Protein AF-A0A9D1DTV3-F1 (afdb_monomer_lite)

Secondary structure (DSSP, 8-state):
-HHHHHHHHHHHHHHHHHHHHHHHHHHHHHHTT---HHHHHHHHHHHHHHHHHHGGGGHHHHHHHHHHHHTT-HHHHHHHHHHHHHHHHT-

Organism: NCBI:txid2840884

pLDDT: mean 93.45, std 7.0, range [58.34, 98.69]

Structure (mmCIF, N/CA/C/O backbone):
data_AF-A0A9D1DTV3-F1
#
_entry.id   AF-A0A9D1DTV3-F1
#
loop_
_atom_site.group_PDB
_atom_site.id
_atom_site.type_symbol
_atom_site.label_atom_id
_atom_site.label_alt_id
_atom_site.label_comp_id
_atom_site.label_asym_id
_atom_site.label_entity_id
_atom_site.label_seq_id
_atom_site.pdbx_PDB_ins_code
_atom_site.Cartn_x
_atom_site.Cartn_y
_atom_site.Cartn_z
_atom_site.occupancy
_atom_site.B_iso_or_equiv
_atom_site.auth_seq_id
_atom_site.auth_comp_id
_atom_site.auth_asym_id
_atom_site.auth_atom_id
_atom_site.pdbx_PDB_model_num
ATOM 1 N N . MET A 1 1 ? 18.670 4.811 -31.803 1.00 63.81 1 MET A N 1
ATOM 2 C CA . MET A 1 1 ? 19.051 3.855 -30.735 1.00 63.81 1 MET A CA 1
ATOM 3 C C . MET A 1 1 ? 19.645 4.521 -29.492 1.00 63.81 1 MET A C 1
ATOM 5 O O . MET A 1 1 ? 18.984 4.451 -28.470 1.00 63.81 1 MET A O 1
ATOM 9 N N . LYS A 1 2 ? 20.796 5.223 -29.537 1.00 76.19 2 LYS A N 1
ATOM 10 C CA . LYS A 1 2 ? 21.416 5.823 -28.323 1.00 76.19 2 LYS A CA 1
ATOM 11 C C . LYS A 1 2 ? 20.482 6.728 -27.495 1.00 76.19 2 LYS A C 1
ATOM 13 O O . LYS A 1 2 ? 20.452 6.600 -26.282 1.00 76.19 2 LYS A O 1
ATOM 18 N N . LYS A 1 3 ? 19.673 7.581 -28.142 1.00 85.12 3 LYS A N 1
ATOM 19 C CA . LYS A 1 3 ? 18.721 8.477 -27.454 1.00 85.12 3 LYS A CA 1
ATOM 20 C C . LYS A 1 3 ? 17.631 7.723 -26.675 1.00 85.12 3 LYS A C 1
ATOM 22 O O . LYS A 1 3 ? 17.321 8.111 -25.561 1.00 85.12 3 LYS A O 1
ATOM 27 N N . ILE A 1 4 ? 17.098 6.635 -27.236 1.00 86.69 4 ILE A N 1
ATOM 28 C CA . ILE A 1 4 ? 16.030 5.838 -26.607 1.00 86.69 4 ILE A CA 1
ATOM 29 C C . ILE A 1 4 ? 16.553 5.161 -25.337 1.00 86.69 4 ILE A C 1
ATOM 31 O O . ILE A 1 4 ? 15.922 5.250 -24.293 1.00 86.69 4 ILE A O 1
ATOM 35 N N . VAL A 1 5 ? 17.748 4.566 -25.403 1.00 87.75 5 VAL A N 1
ATOM 36 C CA . VAL A 1 5 ? 18.389 3.931 -24.239 1.00 87.75 5 VAL A CA 1
ATOM 37 C C . VAL A 1 5 ? 18.631 4.939 -23.111 1.00 87.75 5 VAL A C 1
ATOM 39 O O . VAL A 1 5 ? 18.433 4.617 -21.945 1.00 87.75 5 VAL A O 1
ATOM 42 N N . THR A 1 6 ? 19.033 6.170 -23.439 1.00 90.56 6 THR A N 1
ATOM 43 C CA . THR A 1 6 ? 19.222 7.224 -22.433 1.00 90.56 6 THR A CA 1
ATOM 44 C C . THR A 1 6 ? 17.913 7.632 -21.758 1.00 90.56 6 THR A C 1
ATOM 46 O O . THR A 1 6 ? 17.906 7.839 -20.549 1.00 90.56 6 THR A O 1
ATOM 49 N N . GLU A 1 7 ? 16.815 7.753 -22.507 1.00 92.44 7 GLU A N 1
ATOM 50 C CA . GLU A 1 7 ? 15.512 8.107 -21.927 1.00 92.44 7 GLU A CA 1
ATOM 51 C C . GLU A 1 7 ? 14.945 6.979 -21.055 1.00 92.44 7 GLU A C 1
ATOM 53 O O . GLU A 1 7 ? 14.463 7.258 -19.962 1.00 92.44 7 GLU A O 1
ATOM 58 N N . ILE A 1 8 ? 15.103 5.712 -21.459 1.00 89.19 8 ILE A N 1
ATOM 59 C CA . ILE A 1 8 ? 14.724 4.554 -20.629 1.00 89.19 8 ILE A CA 1
ATOM 60 C C . ILE A 1 8 ? 15.451 4.597 -19.280 1.00 89.19 8 ILE A C 1
ATOM 62 O O . ILE A 1 8 ? 14.806 4.553 -18.239 1.00 89.19 8 ILE A O 1
ATOM 66 N N . LYS A 1 9 ? 16.773 4.810 -19.282 1.00 90.50 9 LYS A N 1
ATOM 67 C CA . LYS A 1 9 ? 17.556 4.909 -18.039 1.00 90.50 9 LYS A CA 1
ATOM 68 C C . LYS A 1 9 ? 17.110 6.049 -17.126 1.00 90.50 9 LYS A C 1
ATOM 70 O O . LYS A 1 9 ? 17.157 5.924 -15.908 1.00 90.50 9 LYS A O 1
ATOM 75 N N . LYS A 1 10 ? 16.700 7.189 -17.692 1.00 92.75 10 LYS A N 1
ATOM 76 C CA . LYS A 1 10 ? 16.164 8.297 -16.886 1.00 92.75 10 LYS A CA 1
ATOM 77 C C . LYS A 1 10 ? 14.839 7.916 -16.236 1.00 92.75 10 LYS A C 1
ATOM 79 O O . LYS A 1 10 ? 14.628 8.274 -15.083 1.00 92.75 10 LYS A O 1
ATOM 84 N N . LEU A 1 11 ? 13.968 7.219 -16.967 1.00 89.38 11 LEU A N 1
ATOM 85 C CA . LEU A 1 11 ? 12.693 6.745 -16.437 1.00 89.38 11 LEU A CA 1
ATOM 86 C C . LEU A 1 11 ? 12.917 5.751 -15.297 1.00 89.38 11 LEU A C 1
ATOM 88 O O . LEU A 1 11 ? 12.343 5.954 -14.235 1.00 89.38 11 LEU A O 1
ATOM 92 N N . GLU A 1 12 ? 13.810 4.773 -15.467 1.00 87.69 12 GLU A N 1
ATOM 93 C CA . GLU A 1 12 ? 14.194 3.823 -14.408 1.00 87.69 12 GLU A CA 1
ATOM 94 C C . GLU A 1 12 ? 14.626 4.558 -13.128 1.00 87.69 12 GLU A C 1
ATOM 96 O O . GLU A 1 12 ? 14.069 4.330 -12.059 1.00 87.69 12 GLU A O 1
ATOM 101 N N . VAL A 1 13 ? 15.518 5.549 -13.247 1.00 90.81 13 VAL A N 1
ATOM 102 C CA . VAL A 1 13 ? 15.965 6.361 -12.099 1.00 90.81 13 VAL A CA 1
ATOM 103 C C . VAL A 1 13 ? 14.818 7.143 -11.445 1.00 90.81 13 VAL A C 1
ATOM 105 O O . VAL A 1 13 ? 14.814 7.337 -10.229 1.00 90.81 13 VAL A O 1
ATOM 108 N N . LEU A 1 14 ? 13.862 7.651 -12.226 1.00 90.88 14 LEU A N 1
ATOM 109 C CA . LEU A 1 14 ? 12.705 8.373 -11.686 1.00 90.88 14 LEU A CA 1
ATOM 110 C C . LEU A 1 14 ? 11.740 7.435 -10.958 1.00 90.88 14 LEU A C 1
ATOM 112 O O . LEU A 1 14 ? 11.221 7.806 -9.904 1.00 90.88 14 LEU A O 1
ATOM 116 N N . LEU A 1 15 ? 11.521 6.237 -11.494 1.00 88.81 15 LEU A N 1
ATOM 117 C CA . LEU A 1 15 ? 10.691 5.219 -10.863 1.00 88.81 15 LEU A CA 1
ATOM 118 C C . LEU A 1 15 ? 11.326 4.723 -9.553 1.00 88.81 15 LEU A C 1
ATOM 120 O O . LEU A 1 15 ? 10.639 4.695 -8.533 1.00 88.81 15 LEU A O 1
ATOM 124 N N . ASP A 1 16 ? 12.638 4.473 -9.528 1.00 89.75 16 ASP A N 1
ATOM 125 C CA . ASP A 1 16 ? 13.359 4.089 -8.306 1.00 89.75 16 ASP A CA 1
ATOM 126 C C . ASP A 1 16 ? 13.265 5.170 -7.220 1.00 89.75 16 ASP A C 1
ATOM 128 O O . ASP A 1 16 ? 13.039 4.876 -6.043 1.00 89.75 16 ASP A O 1
ATOM 132 N N . LYS A 1 17 ? 13.363 6.450 -7.607 1.00 93.56 17 LYS A N 1
ATOM 133 C CA . LYS A 1 17 ? 13.139 7.574 -6.683 1.00 93.56 17 LYS A CA 1
ATOM 134 C C . LYS A 1 17 ? 11.714 7.598 -6.143 1.00 93.56 17 LYS A C 1
ATOM 136 O O . LYS A 1 17 ? 11.534 7.843 -4.952 1.00 93.56 17 LYS A O 1
ATOM 141 N N . LYS A 1 18 ? 10.708 7.348 -6.989 1.00 92.69 18 LYS A N 1
ATOM 142 C CA . LYS A 1 18 ? 9.303 7.286 -6.556 1.00 92.69 18 LYS A CA 1
ATOM 143 C C . LYS A 1 18 ? 9.092 6.152 -5.549 1.00 92.69 18 LYS A C 1
ATOM 145 O O . LYS A 1 18 ? 8.432 6.375 -4.538 1.00 92.69 18 LYS A O 1
ATOM 150 N N . ILE A 1 19 ? 9.696 4.984 -5.778 1.00 93.75 19 ILE A N 1
ATOM 151 C CA . ILE A 1 19 ? 9.674 3.867 -4.822 1.00 93.75 19 ILE A CA 1
ATOM 152 C C . ILE A 1 19 ? 10.301 4.283 -3.490 1.00 93.75 19 ILE A C 1
ATOM 154 O O . ILE A 1 19 ? 9.707 4.030 -2.447 1.00 93.75 19 ILE A O 1
ATOM 158 N N . GLY A 1 20 ? 11.466 4.940 -3.512 1.00 95.44 20 GLY A N 1
ATOM 159 C CA . GLY A 1 20 ? 12.117 5.440 -2.296 1.00 95.44 20 GLY A CA 1
ATOM 160 C C . GLY A 1 20 ? 11.215 6.376 -1.487 1.00 95.44 20 GLY A C 1
ATOM 161 O O . GLY A 1 20 ? 11.009 6.153 -0.301 1.00 95.44 20 GLY A O 1
ATOM 162 N N . ILE A 1 21 ? 10.588 7.351 -2.151 1.00 96.50 21 ILE A N 1
ATOM 163 C CA . ILE A 1 21 ? 9.654 8.291 -1.507 1.00 96.50 21 ILE A CA 1
ATOM 164 C C . ILE A 1 21 ? 8.456 7.558 -0.885 1.00 96.50 21 ILE A C 1
ATOM 166 O O . ILE A 1 21 ? 8.025 7.903 0.213 1.00 96.50 21 ILE A O 1
ATOM 170 N N . LEU A 1 22 ? 7.907 6.550 -1.570 1.00 97.12 22 LEU A N 1
ATOM 171 C CA . LEU A 1 22 ? 6.785 5.774 -1.041 1.00 97.12 22 LEU A CA 1
ATOM 172 C C . LEU A 1 22 ? 7.193 4.898 0.145 1.00 97.12 22 LEU A C 1
ATOM 174 O O . LEU A 1 22 ? 6.414 4.791 1.085 1.00 97.12 22 LEU A O 1
ATOM 178 N N . LYS A 1 23 ? 8.405 4.330 0.144 1.00 97.31 23 LYS A N 1
ATOM 179 C CA . LYS A 1 23 ? 8.955 3.616 1.309 1.00 97.31 23 LYS A CA 1
ATOM 180 C C . LYS A 1 23 ? 9.023 4.528 2.528 1.00 97.31 23 LYS A C 1
ATOM 182 O O . LYS A 1 23 ? 8.409 4.214 3.542 1.00 97.31 23 LYS A O 1
ATOM 187 N N . ASP A 1 24 ? 9.640 5.699 2.382 1.00 98.12 24 ASP A N 1
ATOM 188 C CA . ASP A 1 24 ? 9.733 6.684 3.465 1.00 98.12 24 ASP A CA 1
ATOM 189 C C . ASP A 1 24 ? 8.341 7.103 3.969 1.00 98.12 24 ASP A C 1
ATOM 191 O O . ASP A 1 24 ? 8.125 7.303 5.167 1.00 98.12 24 ASP A O 1
ATOM 195 N N . LYS A 1 25 ? 7.366 7.222 3.056 1.00 98.19 25 LYS A N 1
ATOM 196 C CA . LYS A 1 25 ? 5.987 7.572 3.401 1.00 98.19 25 LYS A CA 1
ATOM 197 C C . LYS A 1 25 ? 5.275 6.465 4.179 1.00 98.19 25 LYS A C 1
ATOM 199 O O . LYS A 1 25 ? 4.603 6.774 5.163 1.00 98.19 25 LYS A O 1
ATOM 204 N N . VAL A 1 26 ? 5.419 5.209 3.760 1.00 98.38 26 VAL A N 1
ATOM 205 C CA . VAL A 1 26 ? 4.868 4.046 4.472 1.00 98.38 26 VAL A CA 1
ATOM 206 C C . VAL A 1 26 ? 5.477 3.946 5.867 1.00 98.38 26 VAL A C 1
ATOM 208 O O . VAL A 1 26 ? 4.736 3.877 6.848 1.00 98.38 26 VAL A O 1
ATOM 211 N N . ASP A 1 27 ? 6.802 4.049 5.972 1.00 98.44 27 ASP A N 1
ATOM 212 C CA . ASP A 1 27 ? 7.508 4.023 7.253 1.00 98.44 27 ASP A CA 1
ATOM 213 C C . ASP A 1 27 ? 7.029 5.149 8.174 1.00 98.44 27 ASP A C 1
ATOM 215 O O . ASP A 1 27 ? 6.797 4.928 9.367 1.00 98.44 27 ASP A O 1
ATOM 219 N N . TYR A 1 28 ? 6.824 6.352 7.628 1.00 98.38 28 TYR A N 1
ATOM 220 C CA . TYR A 1 28 ? 6.282 7.484 8.371 1.00 98.38 28 TYR A CA 1
ATOM 221 C C . TYR A 1 28 ? 4.861 7.220 8.887 1.00 98.38 28 TYR A C 1
ATOM 223 O O . TYR A 1 28 ? 4.605 7.457 10.070 1.00 98.38 28 TYR A O 1
ATOM 231 N N . ILE A 1 29 ? 3.956 6.718 8.038 1.00 98.44 29 ILE A N 1
ATOM 232 C CA . ILE A 1 29 ? 2.568 6.392 8.409 1.00 98.44 29 ILE A CA 1
ATOM 233 C C . ILE A 1 29 ? 2.547 5.394 9.570 1.00 98.44 29 ILE A C 1
ATOM 235 O O . ILE A 1 29 ? 1.926 5.663 10.602 1.00 98.44 29 ILE A O 1
ATOM 239 N N . ILE A 1 30 ? 3.273 4.282 9.424 1.00 98.25 30 ILE A N 1
ATOM 240 C CA . ILE A 1 30 ? 3.294 3.189 10.402 1.00 98.25 30 ILE A CA 1
ATOM 241 C C . ILE A 1 30 ? 3.952 3.651 11.708 1.00 98.25 30 ILE A C 1
ATOM 243 O O . ILE A 1 30 ? 3.382 3.486 12.789 1.00 98.25 30 ILE A O 1
ATOM 247 N N . SER A 1 31 ? 5.123 4.291 11.628 1.00 98.19 31 SER A N 1
ATOM 248 C CA . SER A 1 31 ? 5.886 4.715 12.813 1.00 98.19 31 SER A CA 1
ATOM 249 C C . SER A 1 31 ? 5.154 5.768 13.642 1.00 98.19 31 SER A C 1
ATOM 251 O O . SER A 1 31 ? 5.254 5.771 14.869 1.00 98.19 31 SER A O 1
ATOM 253 N N . ASN A 1 32 ? 4.393 6.650 12.989 1.00 98.12 32 ASN A N 1
ATOM 254 C CA . ASN A 1 32 ? 3.592 7.673 13.665 1.00 98.12 32 ASN A CA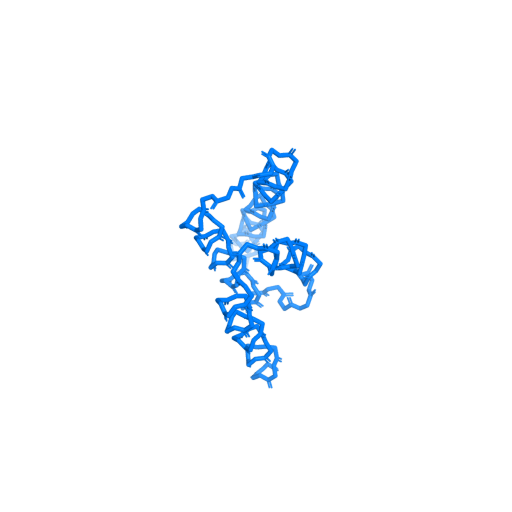 1
ATOM 255 C C . ASN A 1 32 ? 2.178 7.195 14.007 1.00 98.12 32 ASN A C 1
ATOM 257 O O . ASN A 1 32 ? 1.396 7.973 14.553 1.00 98.12 32 ASN A O 1
ATOM 261 N N . LYS A 1 33 ? 1.852 5.930 13.714 1.00 97.75 33 LYS A N 1
ATOM 262 C CA . LYS A 1 33 ? 0.531 5.334 13.926 1.00 97.75 33 LYS A CA 1
ATOM 263 C C . LYS A 1 33 ? -0.595 6.203 13.353 1.00 97.75 33 LYS A C 1
ATOM 265 O O . LYS A 1 33 ? -1.595 6.463 14.026 1.00 97.75 33 LYS A O 1
ATOM 270 N N . MET A 1 34 ? -0.392 6.719 12.143 1.00 98.00 34 MET A N 1
ATOM 271 C CA . MET A 1 34 ? -1.377 7.577 11.496 1.00 98.00 34 MET A CA 1
ATOM 272 C C . MET A 1 34 ? -2.669 6.799 11.253 1.00 98.00 34 MET A C 1
ATOM 274 O O . MET A 1 34 ? -2.649 5.742 10.643 1.00 98.00 34 MET A O 1
ATOM 278 N N . SER A 1 35 ? -3.801 7.354 11.678 1.00 96.94 35 SER A N 1
ATOM 279 C CA . SER A 1 35 ? -5.127 6.753 11.486 1.00 96.94 35 SER A CA 1
ATOM 280 C C . SER A 1 35 ? -5.976 7.469 10.432 1.00 96.94 35 SER A C 1
ATOM 282 O O . SER A 1 35 ? -7.149 7.141 10.252 1.00 96.94 35 SER A O 1
ATOM 284 N N . ASP A 1 36 ? -5.406 8.458 9.733 1.00 98.00 36 ASP A N 1
ATOM 285 C CA . ASP A 1 36 ? -6.091 9.127 8.629 1.00 98.00 36 ASP A CA 1
ATOM 286 C C . ASP A 1 36 ? -6.204 8.175 7.437 1.00 98.00 36 ASP A C 1
ATOM 288 O O . ASP A 1 36 ? -5.254 7.964 6.680 1.00 98.00 36 ASP A O 1
ATOM 292 N N . LYS A 1 37 ? -7.404 7.618 7.272 1.00 98.00 37 LYS A N 1
ATOM 293 C CA . LYS A 1 37 ? -7.725 6.688 6.195 1.00 98.00 37 LYS A CA 1
ATOM 294 C C . LYS A 1 37 ? -7.421 7.256 4.815 1.00 98.00 37 LYS A C 1
ATOM 296 O O . LYS A 1 37 ? -6.896 6.533 3.984 1.00 98.00 37 LYS A O 1
ATOM 301 N N . LYS A 1 38 ? -7.712 8.539 4.568 1.00 98.00 38 LYS A N 1
ATOM 302 C CA . LYS A 1 38 ? -7.535 9.124 3.231 1.00 98.00 38 LYS A CA 1
ATOM 303 C C . LYS A 1 38 ? -6.070 9.142 2.830 1.00 98.00 38 LYS A C 1
ATOM 305 O O . LYS A 1 38 ? -5.750 8.891 1.676 1.00 98.00 38 LYS A O 1
ATOM 310 N N . GLU A 1 39 ? -5.191 9.427 3.785 1.00 98.00 39 GLU A N 1
ATOM 311 C CA . GLU A 1 39 ? -3.751 9.439 3.542 1.00 98.00 39 GLU A CA 1
ATOM 312 C C . GLU A 1 39 ? -3.208 8.027 3.277 1.00 98.00 39 GLU A C 1
ATOM 314 O O . GLU A 1 39 ? -2.354 7.835 2.406 1.00 98.00 39 GLU A O 1
ATOM 319 N N . ILE A 1 40 ? -3.721 7.033 4.007 1.00 98.50 40 ILE A N 1
ATOM 320 C CA . ILE A 1 40 ? -3.352 5.624 3.832 1.00 98.50 40 ILE A CA 1
ATOM 321 C C . ILE A 1 40 ? -3.836 5.108 2.477 1.00 98.50 40 ILE A C 1
ATOM 323 O O . ILE A 1 40 ? -3.032 4.580 1.714 1.00 98.50 40 ILE A O 1
ATOM 327 N N . GLU A 1 41 ? -5.114 5.310 2.155 1.00 98.50 41 GLU A N 1
ATOM 328 C CA . GLU A 1 41 ? -5.735 4.915 0.885 1.00 98.50 41 GLU A CA 1
ATOM 329 C C . GLU A 1 41 ? -5.019 5.576 -0.299 1.00 98.50 41 GLU A C 1
ATOM 331 O O . GLU A 1 41 ? -4.593 4.891 -1.224 1.00 98.50 41 GLU A O 1
ATOM 336 N N . PHE A 1 42 ? -4.739 6.881 -0.214 1.00 98.19 42 PHE A N 1
ATOM 337 C CA . PHE A 1 42 ? -3.958 7.583 -1.234 1.00 98.19 42 PHE A CA 1
ATOM 338 C C . PHE A 1 42 ? -2.558 6.981 -1.418 1.00 98.19 42 PHE A C 1
ATOM 340 O O . PHE A 1 42 ? -2.060 6.869 -2.541 1.00 98.19 42 PHE A O 1
ATOM 347 N N . THR A 1 43 ? -1.898 6.584 -0.329 1.00 98.19 43 THR A N 1
ATOM 348 C CA . THR A 1 43 ? -0.573 5.956 -0.406 1.00 98.19 43 THR A CA 1
ATOM 349 C C . THR A 1 43 ? -0.662 4.544 -0.999 1.00 98.19 43 THR A C 1
ATOM 351 O O . THR A 1 43 ? 0.172 4.195 -1.835 1.00 98.19 43 THR A O 1
ATOM 354 N N . LEU A 1 44 ? -1.688 3.760 -0.644 1.00 98.06 44 LEU A N 1
ATOM 355 C CA . LEU A 1 44 ? -1.964 2.443 -1.230 1.00 98.06 44 LEU A CA 1
ATOM 356 C C . LEU A 1 44 ? -2.230 2.534 -2.736 1.00 98.06 44 LEU A C 1
ATOM 358 O O . LEU A 1 44 ? -1.626 1.769 -3.487 1.00 98.06 44 LEU A O 1
ATOM 362 N N . ASP A 1 45 ? -3.042 3.493 -3.187 1.00 97.12 45 ASP A N 1
ATOM 363 C CA . ASP A 1 45 ? -3.310 3.740 -4.612 1.00 97.12 45 ASP A CA 1
ATOM 364 C C . ASP A 1 45 ? -2.008 4.022 -5.377 1.00 97.12 45 ASP A C 1
ATOM 366 O O . ASP A 1 45 ? -1.731 3.428 -6.420 1.00 97.12 45 ASP A O 1
ATOM 370 N N . ASN A 1 46 ? -1.141 4.873 -4.817 1.00 96.19 46 ASN A N 1
ATOM 371 C CA . ASN A 1 46 ? 0.148 5.193 -5.435 1.00 96.19 46 ASN A CA 1
ATOM 372 C C . ASN A 1 46 ? 1.093 3.986 -5.524 1.00 96.19 46 ASN A C 1
ATOM 374 O O . ASN A 1 46 ? 1.920 3.928 -6.441 1.00 96.19 46 ASN A O 1
ATOM 378 N N . ILE A 1 47 ? 1.019 3.053 -4.571 1.00 96.38 47 ILE A N 1
ATOM 379 C CA . ILE A 1 47 ? 1.799 1.811 -4.610 1.00 9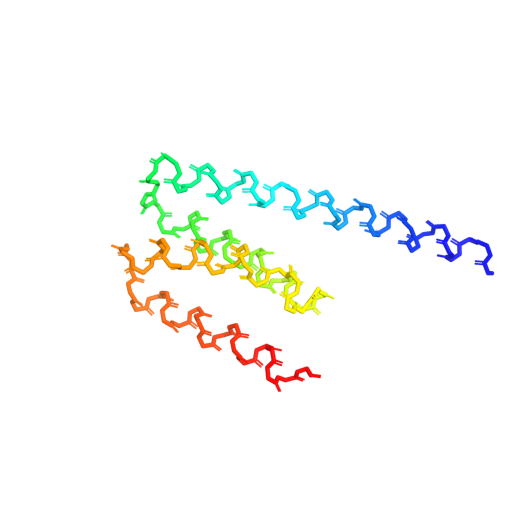6.38 47 ILE A CA 1
ATOM 380 C C . ILE A 1 47 ? 1.183 0.836 -5.621 1.00 96.38 47 ILE A C 1
ATOM 382 O O . ILE A 1 47 ? 1.929 0.243 -6.398 1.00 96.38 47 ILE A O 1
ATOM 386 N N . LEU A 1 48 ? -0.147 0.706 -5.672 1.00 93.94 48 LEU A N 1
ATOM 387 C CA . LEU A 1 48 ? -0.862 -0.117 -6.657 1.00 93.94 48 LEU A CA 1
ATOM 388 C C . LEU A 1 48 ? -0.532 0.283 -8.093 1.00 93.94 48 LEU A C 1
ATOM 390 O O . LEU A 1 48 ? -0.226 -0.580 -8.915 1.00 93.94 48 LEU A O 1
ATOM 394 N N . ASP A 1 49 ? -0.476 1.583 -8.378 1.00 91.75 49 ASP A N 1
ATOM 395 C CA . ASP A 1 49 ? -0.019 2.092 -9.673 1.00 91.75 49 ASP A CA 1
ATOM 396 C C . ASP A 1 49 ? 1.373 1.561 -10.045 1.00 91.75 49 ASP A C 1
ATOM 398 O O . ASP A 1 49 ? 1.660 1.313 -11.216 1.00 91.75 49 ASP A O 1
ATOM 402 N N . LEU A 1 50 ? 2.259 1.361 -9.064 1.00 90.81 50 LEU A N 1
ATOM 403 C CA . LEU A 1 50 ? 3.586 0.788 -9.292 1.00 90.81 50 LEU A CA 1
ATOM 404 C C . LEU A 1 50 ? 3.568 -0.732 -9.435 1.00 90.81 50 LEU A C 1
ATOM 406 O O . LEU A 1 50 ? 4.429 -1.257 -10.141 1.00 90.81 50 LEU A O 1
ATOM 410 N N . VAL A 1 51 ? 2.60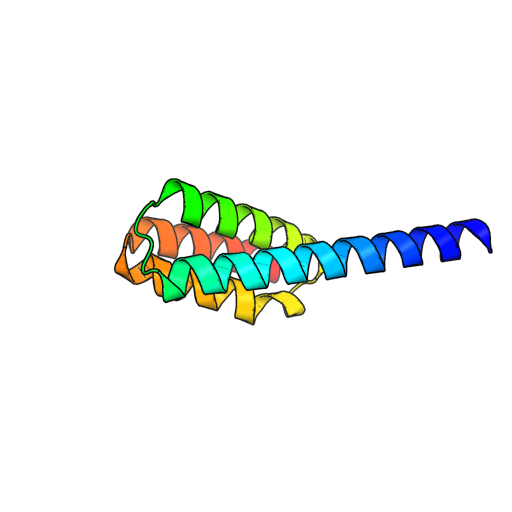0 -1.442 -8.851 1.00 90.12 51 VAL A N 1
ATOM 411 C CA . VAL A 1 51 ? 2.415 -2.890 -9.064 1.00 90.12 51 VAL A CA 1
ATOM 412 C C . VAL A 1 51 ? 2.207 -3.181 -10.554 1.00 90.12 51 VAL A C 1
ATOM 414 O O . VAL A 1 51 ? 2.785 -4.132 -11.093 1.00 90.12 51 VAL A O 1
ATOM 417 N N . TYR A 1 52 ? 1.500 -2.307 -11.276 1.00 81.75 52 TYR A N 1
ATOM 418 C CA . TYR A 1 52 ? 1.356 -2.402 -12.734 1.00 81.75 52 TYR A CA 1
ATOM 419 C C . TYR A 1 52 ? 2.683 -2.340 -13.503 1.00 81.75 52 TYR A C 1
ATOM 421 O O . TYR A 1 52 ? 2.786 -2.944 -14.569 1.00 81.75 52 TYR A O 1
ATOM 429 N N . TRP A 1 53 ? 3.733 -1.725 -12.961 1.00 81.00 53 TRP A N 1
ATOM 430 C CA . TRP A 1 53 ? 5.034 -1.620 -13.634 1.00 81.00 53 TRP A CA 1
ATOM 431 C C . TRP A 1 53 ? 6.073 -2.605 -13.096 1.00 81.00 53 TRP A C 1
ATOM 433 O O . TRP A 1 53 ? 6.793 -3.224 -13.872 1.00 81.00 53 TRP A O 1
ATOM 443 N N . TYR A 1 54 ? 6.119 -2.789 -11.778 1.00 84.25 54 TYR A N 1
ATOM 444 C CA . TYR A 1 54 ? 7.142 -3.577 -11.086 1.00 84.25 54 TYR A CA 1
ATOM 445 C C . TYR A 1 54 ? 6.698 -4.993 -10.714 1.00 84.25 54 TYR A C 1
ATOM 447 O O . TYR A 1 54 ? 7.543 -5.810 -10.337 1.00 84.25 54 TYR A O 1
ATOM 455 N N . GLY A 1 55 ? 5.400 -5.293 -10.823 1.00 84.81 55 GLY A N 1
ATOM 456 C CA . GLY A 1 55 ? 4.836 -6.583 -10.434 1.00 84.81 55 GLY A CA 1
ATOM 457 C C . GLY A 1 55 ? 5.109 -6.888 -8.963 1.00 84.81 55 GLY A C 1
ATOM 458 O O . GLY A 1 55 ? 4.999 -6.013 -8.102 1.00 84.81 55 GLY A O 1
ATOM 459 N N . GLU A 1 56 ? 5.517 -8.122 -8.679 1.00 86.06 56 GLU A N 1
ATOM 460 C CA . GLU A 1 56 ? 5.763 -8.580 -7.309 1.00 86.06 56 GLU A CA 1
ATOM 461 C C . GLU A 1 56 ? 6.947 -7.893 -6.603 1.00 86.06 56 GLU A C 1
ATOM 463 O O . GLU A 1 56 ? 7.043 -7.967 -5.383 1.00 86.06 56 GLU A O 1
ATOM 468 N N . ASN A 1 57 ? 7.813 -7.149 -7.303 1.00 88.44 57 ASN A N 1
ATOM 469 C CA . ASN A 1 57 ? 8.964 -6.487 -6.666 1.00 88.44 57 ASN A CA 1
ATOM 470 C C . ASN A 1 57 ? 8.573 -5.401 -5.646 1.00 88.44 57 ASN A C 1
ATOM 472 O O . ASN A 1 57 ? 9.392 -5.018 -4.812 1.00 88.44 57 ASN A O 1
ATOM 476 N N . ILE A 1 58 ? 7.342 -4.882 -5.712 1.00 91.81 58 ILE A N 1
ATOM 477 C CA . ILE A 1 58 ? 6.822 -3.879 -4.768 1.00 91.81 58 ILE A CA 1
ATOM 478 C C . ILE A 1 58 ? 5.880 -4.490 -3.716 1.00 91.81 58 ILE A C 1
ATOM 480 O O . ILE A 1 58 ? 5.348 -3.774 -2.868 1.00 91.81 58 ILE A O 1
ATOM 484 N N . ARG A 1 59 ? 5.693 -5.818 -3.749 1.00 93.50 59 ARG A N 1
ATOM 485 C CA . ARG A 1 59 ? 4.756 -6.565 -2.899 1.00 93.50 59 ARG A CA 1
ATOM 486 C C . ARG A 1 59 ? 4.960 -6.284 -1.417 1.00 93.50 59 ARG A C 1
ATOM 488 O O . ARG A 1 59 ? 4.002 -5.976 -0.722 1.00 93.50 59 ARG A O 1
ATOM 495 N N . GLU A 1 60 ? 6.198 -6.362 -0.940 1.00 95.31 60 GLU A N 1
ATOM 496 C CA . GLU A 1 60 ? 6.506 -6.163 0.482 1.00 95.31 60 GLU A CA 1
ATOM 497 C C . GLU A 1 60 ? 6.119 -4.762 0.967 1.00 95.31 60 GLU A C 1
ATOM 499 O O . GLU A 1 60 ? 5.558 -4.616 2.052 1.00 95.31 60 GLU A O 1
ATOM 504 N N . LEU A 1 61 ? 6.362 -3.735 0.145 1.00 96.50 61 LEU A N 1
ATOM 505 C CA . LEU A 1 61 ? 5.978 -2.362 0.469 1.00 96.50 61 LEU A CA 1
ATOM 506 C C . LEU A 1 61 ? 4.455 -2.219 0.541 1.00 96.50 61 LEU A C 1
ATOM 508 O O . LEU A 1 61 ? 3.937 -1.624 1.483 1.00 96.50 61 LEU A O 1
ATOM 512 N N . TYR A 1 62 ? 3.751 -2.783 -0.442 1.00 97.31 62 TYR A N 1
ATOM 513 C CA . TYR A 1 62 ? 2.294 -2.759 -0.488 1.00 97.31 62 TYR A CA 1
ATOM 514 C C . TYR A 1 62 ? 1.677 -3.433 0.744 1.00 97.31 62 TYR A C 1
ATOM 516 O O . TYR A 1 62 ? 0.888 -2.816 1.458 1.00 97.31 62 TYR A O 1
ATOM 524 N N . TYR A 1 63 ? 2.097 -4.666 1.043 1.00 97.62 63 TYR A N 1
ATOM 525 C CA . TYR A 1 63 ? 1.557 -5.421 2.172 1.00 97.62 63 TYR A CA 1
ATOM 526 C C . TYR A 1 63 ? 1.935 -4.823 3.530 1.00 97.62 63 TYR A C 1
ATOM 528 O O . TYR A 1 63 ? 1.132 -4.900 4.451 1.00 97.62 63 TYR A O 1
ATOM 536 N N . SER A 1 64 ? 3.093 -4.167 3.662 1.00 97.88 64 SER A N 1
ATOM 537 C CA . SER A 1 64 ? 3.453 -3.473 4.910 1.00 97.88 6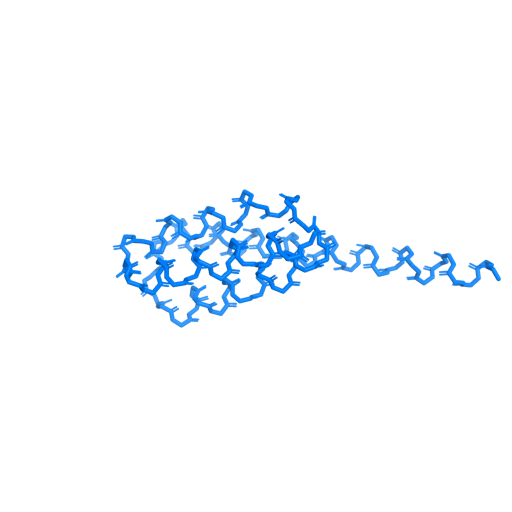4 SER A CA 1
ATOM 538 C C . SER A 1 64 ? 2.422 -2.406 5.286 1.00 97.88 64 SER A C 1
ATOM 540 O O . SER A 1 64 ? 1.997 -2.332 6.438 1.00 97.88 64 SER A O 1
ATOM 542 N N . LEU A 1 65 ? 1.987 -1.600 4.311 1.00 98.50 65 LEU A N 1
ATOM 543 C CA . LEU A 1 65 ? 0.953 -0.595 4.546 1.00 98.50 65 LEU A CA 1
ATOM 544 C C . LEU A 1 65 ? -0.441 -1.222 4.671 1.00 98.50 65 LEU A C 1
ATOM 546 O O . LEU A 1 65 ? -1.230 -0.783 5.503 1.00 98.50 65 LEU A O 1
ATOM 550 N N . LEU A 1 66 ? -0.744 -2.243 3.866 1.00 98.50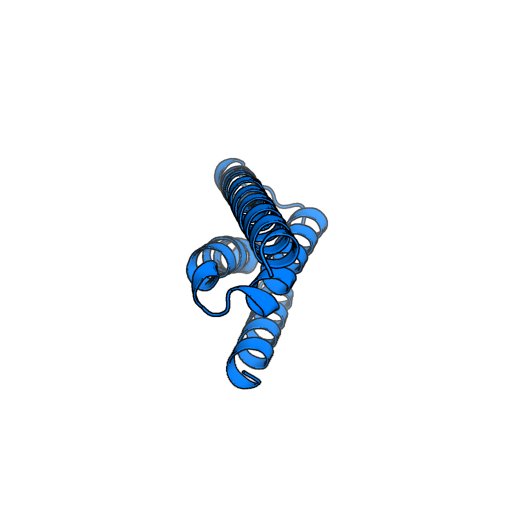 66 LEU A N 1
ATOM 551 C CA . LEU A 1 66 ? -2.042 -2.913 3.876 1.00 98.50 66 LEU A CA 1
ATOM 552 C C . LEU A 1 66 ? -2.336 -3.592 5.219 1.00 98.50 66 LEU A C 1
ATOM 554 O O . LEU A 1 66 ? -3.418 -3.408 5.766 1.00 98.50 66 LEU A O 1
ATOM 558 N N . GLU A 1 67 ? -1.377 -4.343 5.764 1.00 98.50 67 GLU A N 1
ATOM 559 C CA . GLU A 1 67 ? -1.528 -5.015 7.059 1.00 98.50 67 GLU A CA 1
ATOM 560 C C . GLU A 1 67 ? -1.710 -4.001 8.187 1.00 98.50 67 GLU A C 1
ATOM 562 O O . GLU A 1 67 ? -2.584 -4.166 9.032 1.00 98.50 67 GLU A O 1
ATOM 567 N N . TYR A 1 68 ? -0.967 -2.892 8.149 1.00 98.56 68 TYR A N 1
ATOM 568 C CA . TYR A 1 68 ? -1.208 -1.783 9.067 1.00 98.56 68 TYR A CA 1
ATOM 569 C C . TYR A 1 68 ? -2.625 -1.201 8.909 1.00 98.56 68 TYR A C 1
ATOM 571 O O . TYR A 1 68 ? -3.281 -0.865 9.896 1.00 98.56 68 TYR A O 1
ATOM 579 N N . TYR A 1 69 ? -3.127 -1.101 7.676 1.00 98.69 69 TYR A N 1
ATOM 580 C CA . TYR A 1 69 ? -4.459 -0.566 7.413 1.00 98.69 69 TYR A CA 1
ATOM 581 C C . TYR A 1 69 ? -5.590 -1.491 7.885 1.00 98.69 69 TYR A C 1
ATOM 583 O O . TYR A 1 69 ? -6.638 -0.988 8.295 1.00 98.69 69 TYR A O 1
ATOM 591 N N . LYS A 1 70 ? -5.380 -2.816 7.914 1.00 98.50 70 LYS A N 1
ATOM 592 C CA . LYS A 1 70 ? -6.359 -3.793 8.435 1.00 98.50 70 LYS A CA 1
ATOM 593 C C . LYS A 1 70 ? -6.754 -3.514 9.888 1.00 98.50 70 LYS A C 1
ATOM 595 O O . LYS A 1 70 ? -7.920 -3.692 10.240 1.00 98.50 70 LYS A O 1
ATOM 600 N N . ASP A 1 71 ? -5.825 -3.009 10.702 1.00 97.75 71 ASP A N 1
ATOM 601 C CA . ASP A 1 71 ? -6.091 -2.617 12.095 1.00 97.75 71 ASP A CA 1
ATOM 602 C C . ASP A 1 71 ? -6.965 -1.351 12.217 1.00 97.75 71 ASP A C 1
ATOM 604 O O . ASP A 1 71 ? -7.506 -1.064 13.288 1.00 97.75 71 ASP A O 1
ATOM 608 N N . ILE A 1 72 ? -7.107 -0.577 11.136 1.00 97.88 72 ILE A N 1
ATOM 609 C CA . ILE A 1 72 ? -7.840 0.697 11.096 1.00 97.88 72 ILE A CA 1
ATOM 610 C C . ILE A 1 72 ? -9.191 0.525 10.398 1.00 97.88 72 ILE A C 1
ATOM 612 O O . ILE A 1 72 ? -10.221 0.942 10.931 1.00 97.88 72 ILE A O 1
ATOM 616 N N . ASP A 1 73 ? -9.198 -0.074 9.207 1.00 98.25 73 ASP A N 1
ATOM 617 C CA . ASP A 1 73 ? -10.406 -0.433 8.470 1.00 98.25 73 ASP A CA 1
ATOM 618 C C . ASP A 1 73 ? -10.200 -1.739 7.700 1.00 98.25 73 ASP A C 1
ATOM 620 O O . ASP A 1 73 ? -9.760 -1.762 6.549 1.00 98.25 73 ASP A O 1
ATOM 624 N N . LEU A 1 74 ? -10.580 -2.836 8.354 1.00 97.94 74 LEU A N 1
ATOM 625 C CA . LEU A 1 74 ? -10.504 -4.182 7.802 1.00 97.94 74 LEU A CA 1
ATOM 626 C C . LEU A 1 74 ? -11.246 -4.319 6.468 1.00 97.94 74 LEU A C 1
ATOM 628 O O . LEU A 1 74 ? -10.744 -4.961 5.554 1.00 97.94 74 LEU A O 1
ATOM 632 N N . LYS A 1 75 ? -12.428 -3.706 6.333 1.00 98.12 75 LYS A N 1
ATOM 633 C CA . LYS A 1 75 ? -13.236 -3.871 5.121 1.00 98.12 75 LYS A CA 1
ATOM 634 C C . LYS A 1 75 ? -12.561 -3.193 3.932 1.00 98.12 75 LYS A C 1
ATOM 636 O O . LYS A 1 75 ? -12.445 -3.807 2.876 1.00 98.12 75 LYS A O 1
ATOM 641 N N . SER A 1 76 ? -12.125 -1.944 4.105 1.00 97.94 76 SER A N 1
ATOM 642 C CA . SER A 1 76 ? -11.396 -1.234 3.052 1.00 97.94 76 SER A CA 1
ATOM 643 C C . SER A 1 76 ? -10.100 -1.967 2.701 1.00 97.94 76 SER A C 1
ATOM 645 O O . SER A 1 76 ? -9.802 -2.134 1.522 1.00 97.94 76 SER A O 1
ATOM 647 N N . ALA A 1 77 ? -9.346 -2.439 3.697 1.00 98.38 77 ALA A N 1
ATOM 648 C CA . ALA A 1 77 ? -8.118 -3.190 3.460 1.00 98.38 77 ALA A CA 1
ATOM 649 C C . ALA A 1 77 ? -8.367 -4.501 2.685 1.00 98.38 77 ALA A C 1
ATOM 651 O O . ALA A 1 77 ? -7.649 -4.782 1.731 1.00 98.38 77 ALA A O 1
ATOM 652 N N . ASP A 1 78 ? -9.416 -5.263 3.006 1.00 98.44 78 ASP A N 1
ATOM 653 C CA . ASP A 1 78 ? -9.777 -6.475 2.255 1.00 98.44 78 ASP A CA 1
ATOM 654 C C . ASP A 1 78 ? -10.126 -6.171 0.786 1.00 98.44 78 ASP A C 1
ATOM 656 O O . ASP A 1 78 ? -9.832 -6.965 -0.111 1.00 98.44 78 ASP A O 1
ATOM 660 N N . ASP A 1 79 ? -10.765 -5.030 0.515 1.00 98.38 79 ASP A N 1
ATOM 661 C CA . ASP A 1 79 ? -11.079 -4.607 -0.852 1.00 98.38 79 ASP A CA 1
ATOM 662 C C . ASP A 1 79 ? -9.809 -4.206 -1.628 1.00 98.38 79 ASP A C 1
ATOM 664 O O . ASP A 1 79 ? -9.669 -4.556 -2.802 1.00 98.38 79 ASP A O 1
ATOM 668 N N . TYR A 1 80 ? -8.842 -3.570 -0.961 1.00 98.00 80 TYR A N 1
ATOM 669 C CA . TYR A 1 80 ? -7.506 -3.320 -1.508 1.00 98.00 80 TYR A CA 1
ATOM 670 C C . TYR A 1 80 ? -6.748 -4.624 -1.802 1.00 98.00 80 TYR A C 1
ATOM 672 O O . TYR A 1 80 ? -6.175 -4.766 -2.882 1.00 98.00 80 TYR A O 1
ATOM 680 N N . GLU A 1 81 ? -6.786 -5.600 -0.889 1.00 97.56 81 GLU A N 1
ATOM 681 C CA . GLU A 1 81 ? -6.127 -6.897 -1.077 1.00 97.56 81 GLU A CA 1
ATOM 682 C C . GLU A 1 81 ? -6.638 -7.622 -2.328 1.00 97.56 81 GLU A C 1
ATOM 684 O O . GLU A 1 81 ? -5.841 -8.116 -3.128 1.00 97.56 81 GLU A O 1
ATOM 689 N N . LYS A 1 82 ? -7.960 -7.635 -2.540 1.00 96.81 82 LYS A N 1
ATOM 690 C CA . LYS A 1 82 ? -8.562 -8.195 -3.760 1.00 96.81 82 LYS A CA 1
ATOM 691 C C . LYS A 1 82 ? -8.058 -7.478 -5.006 1.00 96.81 82 LYS A C 1
ATOM 693 O O . LYS A 1 82 ? -7.628 -8.143 -5.941 1.00 96.81 82 LYS A O 1
ATOM 698 N N . LEU A 1 83 ? -8.040 -6.143 -4.991 1.00 95.12 83 LEU A N 1
ATOM 699 C CA . LEU A 1 83 ? -7.561 -5.351 -6.124 1.00 95.12 83 LEU A CA 1
ATOM 700 C C . LEU A 1 83 ? -6.100 -5.674 -6.471 1.00 95.12 83 LEU A C 1
ATOM 702 O O . LEU A 1 83 ? -5.763 -5.815 -7.643 1.00 95.12 83 LEU A O 1
ATOM 706 N N . TYR A 1 84 ? -5.231 -5.831 -5.469 1.00 95.12 84 TYR A N 1
ATOM 707 C CA . TYR A 1 84 ? -3.846 -6.250 -5.692 1.00 95.12 84 TYR A CA 1
ATOM 708 C C . TYR A 1 84 ? -3.760 -7.628 -6.357 1.00 95.12 84 TYR A C 1
ATOM 710 O O . TYR A 1 84 ? -3.004 -7.810 -7.314 1.00 95.12 84 TYR A O 1
ATOM 718 N N . LEU A 1 85 ? -4.531 -8.595 -5.856 1.00 94.06 85 LEU A N 1
ATOM 719 C CA . LEU A 1 85 ? -4.553 -9.951 -6.397 1.00 94.06 85 LEU A CA 1
ATOM 720 C C . LEU A 1 85 ? -5.080 -9.978 -7.832 1.00 94.06 85 LEU A C 1
ATOM 722 O O . LEU A 1 85 ? -4.495 -10.669 -8.662 1.00 94.06 85 LEU A O 1
ATOM 726 N N . ASP A 1 86 ? -6.119 -9.206 -8.141 1.00 92.88 86 ASP A N 1
ATOM 727 C CA . ASP A 1 86 ? -6.644 -9.078 -9.502 1.00 92.88 86 ASP A CA 1
ATOM 728 C C . ASP A 1 86 ? -5.551 -8.555 -10.453 1.00 92.88 86 ASP A C 1
ATOM 730 O O . ASP A 1 86 ? -5.286 -9.166 -11.485 1.00 92.88 86 ASP A O 1
ATOM 734 N N . ILE A 1 87 ? -4.804 -7.516 -10.054 1.00 90.81 87 ILE A N 1
ATOM 735 C CA . ILE A 1 87 ? -3.703 -6.952 -10.861 1.00 90.81 87 ILE A CA 1
ATOM 736 C C . ILE A 1 87 ? -2.576 -7.963 -11.103 1.00 90.81 87 ILE A C 1
ATOM 738 O O . ILE A 1 87 ? -2.008 -8.004 -12.196 1.00 90.81 87 ILE A O 1
ATOM 742 N N . ILE A 1 88 ? -2.193 -8.741 -10.087 1.00 90.25 88 ILE A N 1
ATOM 743 C CA . ILE A 1 88 ? -1.112 -9.728 -10.221 1.00 90.25 88 ILE A CA 1
ATOM 744 C C . ILE A 1 88 ? -1.562 -10.944 -11.035 1.00 90.25 88 ILE A C 1
ATOM 746 O O . ILE A 1 88 ? -0.760 -11.476 -11.795 1.00 90.25 88 ILE A O 1
ATOM 750 N N . ASN A 1 89 ? -2.821 -11.366 -10.912 1.00 87.81 89 ASN A N 1
ATOM 751 C CA . ASN A 1 89 ? -3.355 -12.522 -11.636 1.00 87.81 89 ASN A CA 1
ATOM 752 C C . ASN A 1 89 ? -3.695 -12.215 -13.105 1.00 87.81 89 ASN A C 1
ATOM 754 O O . ASN A 1 89 ? -3.774 -13.139 -13.913 1.00 87.81 89 ASN A O 1
ATOM 758 N N . GLU A 1 90 ? -3.906 -10.945 -13.460 1.00 80.88 90 GLU A N 1
ATOM 759 C CA . GLU A 1 90 ? -4.095 -10.499 -14.849 1.00 80.88 90 GLU A CA 1
ATOM 760 C C . GLU A 1 90 ? -2.779 -10.342 -15.640 1.00 80.88 90 GLU A C 1
ATOM 762 O O . GLU A 1 90 ? -2.817 -10.107 -16.852 1.00 80.88 90 GLU A O 1
ATOM 767 N N . LYS A 1 91 ? -1.619 -10.473 -14.985 1.00 58.34 91 LYS A N 1
ATOM 768 C CA . LYS A 1 91 ? -0.281 -10.366 -15.592 1.00 58.34 91 LYS A CA 1
ATOM 769 C C . LYS A 1 91 ? 0.347 -11.716 -15.920 1.00 58.34 91 LYS A C 1
ATOM 771 O O . LYS A 1 91 ? 1.053 -11.763 -16.955 1.00 58.34 91 LYS A O 1
#

Sequence (91 aa):
MKKIVTEIKKLEVLLDKKIGILKDKVDYIISNKMSDKKEIEFTLDNILDLVYWYGENIRELYYSLLEYYKDIDLKSADDYEKLYLDIINEK

Fold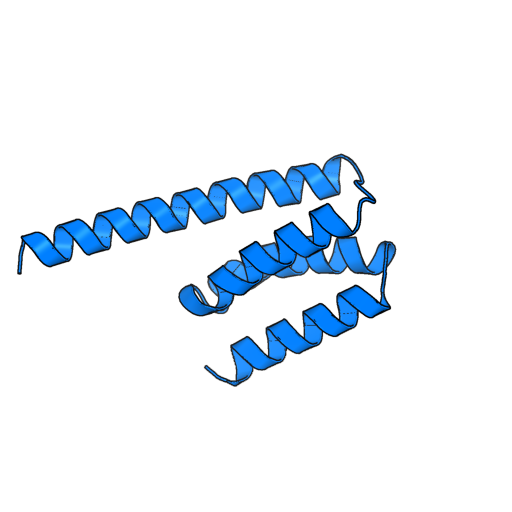seek 3Di:
DVVVVVVVVVVVVVLVVLLVVLLVLLCVCVVVVPLPPVSLVVSLVSLLVCCLPPPCPSVVSNVSSLVSCCVRPVVVSVVSVVSSVVSNVVD

Radius of gyration: 14.76 Å; chains: 1; bounding box: 35×22×45 Å